Protein AF-J3AAK9-F1 (afdb_monomer)

Sequence (129 aa):
MWHGWPIERVLILFAGLAFALIAVQVTLFHSRQNFRHWAMWIPVLELPVFAVTAIVLSFVNAGWLRWVFALMMVVGMVGGLYGAYLHTVGVGQRVGGYSQGQNFLVGPPVILPLLITAMSALGLLALFW

Foldseek 3Di:
DDDPCPPLLVLLLVLLVVLVVLLVVLVVVCVVVVVPDVLSCVSNPLSNVLSVLSNVCSVDVDPVSLVVNLVSLVVLLVSLVVLLVVQLVFLQPDVVRPVPPVSCVPGRPSVSSVVSNVSSVSNNVSSVD

pLDDT: mean 97.43, std 2.7, range [73.75, 98.94]

Nearest PDB structures (foldseek):
  8zgt-assembly1_B  TM=4.338E-01  e=1.755E-01  Rattus norvegicus
  8yrj-assembly1_B  TM=4.977E-01  e=7.026E-01  Mus musculus
  8w6e-assembly1_A  TM=2.479E-01  e=7.856E+00  artificial sequences

Solvent-accessible surface area (backbone atoms only — not comparable to full-atom values): 6544 Å² total; per-residue (Å²): 109,73,79,82,81,47,70,40,45,51,45,26,32,49,37,9,55,50,29,43,54,48,21,54,52,48,42,56,55,36,55,77,56,67,54,80,47,76,75,59,50,51,58,47,56,49,24,49,52,49,12,52,50,28,41,48,43,52,75,49,55,43,77,68,53,51,52,52,47,47,53,50,23,52,50,35,28,52,49,10,53,50,44,23,50,54,20,49,54,52,22,46,71,41,91,69,18,76,82,33,68,63,32,65,75,77,38,51,61,38,63,62,28,42,49,43,19,52,42,16,48,49,38,46,49,29,76,73,104

Radius of gyration: 16.2 Å; Cα contacts (8 Å, |Δi|>4): 147; chains: 1; bounding box: 37×25×44 Å

Secondary structure (DSSP, 8-state):
---S--HHHHHHHHHHHHHHHHHHHHHHHHHTTTT-SGGGHHHHHHHHHHHHHHHHHHH---HHHHHHHHHHHHHHHHHHHHHHHHHHHHHHTSTTGGG-THHHHHSS-SHHHHHHHHHHHHHHHHHT-

Structure (mmCIF, N/CA/C/O backbone):
data_AF-J3AAK9-F1
#
_entry.id   AF-J3AAK9-F1
#
loop_
_atom_site.group_PDB
_atom_site.id
_atom_site.type_symbol
_atom_site.label_atom_id
_atom_site.label_alt_id
_atom_site.label_comp_id
_atom_site.label_asym_id
_atom_site.label_entity_id
_atom_site.label_seq_id
_atom_site.pdbx_PDB_ins_code
_atom_site.Cartn_x
_atom_site.Cartn_y
_atom_site.Cartn_z
_atom_site.occupancy
_atom_site.B_iso_or_equiv
_atom_site.auth_seq_id
_atom_site.auth_comp_id
_atom_site.auth_asym_id
_atom_site.auth_atom_id
_atom_site.pdbx_PDB_model_num
ATOM 1 N N . MET A 1 1 ? 14.047 -4.735 -21.497 1.00 73.75 1 MET A N 1
ATOM 2 C CA . MET A 1 1 ? 14.970 -4.268 -20.432 1.00 73.75 1 MET A CA 1
ATOM 3 C C . MET A 1 1 ? 14.726 -2.783 -20.189 1.00 73.75 1 MET A C 1
ATOM 5 O O . MET A 1 1 ? 14.185 -2.138 -21.076 1.00 73.75 1 MET A O 1
ATOM 9 N N . TRP A 1 2 ? 15.049 -2.250 -19.006 1.00 91.06 2 TRP A N 1
ATOM 10 C CA . TRP A 1 2 ? 14.979 -0.802 -18.750 1.00 91.06 2 TRP A CA 1
ATOM 11 C C . TRP A 1 2 ? 16.129 -0.064 -19.450 1.00 91.06 2 TRP A C 1
ATOM 13 O O . TRP A 1 2 ? 17.246 -0.577 -19.481 1.00 91.06 2 TRP A O 1
ATOM 23 N N . HIS A 1 3 ? 15.876 1.149 -19.949 1.00 90.06 3 HIS A N 1
ATOM 24 C CA . HIS A 1 3 ? 16.920 2.073 -20.397 1.00 90.06 3 HIS A CA 1
ATOM 25 C C . HIS A 1 3 ? 17.173 3.113 -19.298 1.00 90.06 3 HIS A C 1
ATOM 27 O O . HIS A 1 3 ? 16.354 4.000 -19.092 1.00 90.06 3 HIS A O 1
ATOM 33 N N . GLY A 1 4 ? 18.287 2.996 -18.567 1.00 93.44 4 GLY A N 1
ATOM 34 C CA . GLY A 1 4 ? 18.629 3.932 -17.486 1.00 93.44 4 GLY A CA 1
ATOM 35 C C . GLY A 1 4 ? 17.663 3.887 -16.291 1.00 93.44 4 GLY A C 1
ATOM 36 O O . GLY A 1 4 ? 17.068 2.846 -16.005 1.00 93.44 4 GLY A O 1
ATOM 37 N N . TRP A 1 5 ? 17.530 5.008 -15.578 1.00 96.94 5 TRP A N 1
ATOM 38 C CA . TRP A 1 5 ? 16.642 5.179 -14.417 1.00 96.94 5 TRP A CA 1
ATOM 39 C C . TRP A 1 5 ? 15.564 6.232 -14.691 1.00 96.94 5 TRP A C 1
ATOM 41 O O . TRP A 1 5 ? 15.612 7.320 -14.119 1.00 96.94 5 TRP A O 1
ATOM 51 N N . PRO A 1 6 ? 14.612 5.939 -15.592 1.00 96.69 6 PRO A N 1
ATOM 52 C CA . PRO A 1 6 ? 13.505 6.845 -15.834 1.00 96.69 6 PRO A CA 1
ATOM 53 C C . PRO A 1 6 ? 12.588 6.880 -14.601 1.00 96.69 6 PRO A C 1
ATOM 55 O O . PRO A 1 6 ? 12.652 6.000 -13.732 1.00 96.69 6 PRO A O 1
ATOM 58 N N . ILE A 1 7 ? 11.765 7.922 -14.492 1.00 97.38 7 ILE A N 1
ATOM 59 C CA . ILE A 1 7 ? 11.016 8.209 -13.264 1.00 97.38 7 ILE A CA 1
ATOM 60 C C . ILE A 1 7 ? 10.078 7.061 -12.878 1.00 97.38 7 ILE A C 1
ATOM 62 O O . ILE A 1 7 ? 10.023 6.695 -11.708 1.00 97.38 7 ILE A O 1
ATOM 66 N N . GLU A 1 8 ? 9.436 6.404 -13.841 1.00 97.19 8 GLU A N 1
ATOM 67 C CA . GLU A 1 8 ? 8.575 5.245 -13.615 1.00 97.19 8 GLU A CA 1
ATOM 68 C C . GLU A 1 8 ? 9.320 4.085 -12.948 1.00 97.19 8 GLU A C 1
ATOM 70 O O . GLU A 1 8 ? 8.809 3.450 -12.026 1.00 97.19 8 GLU A O 1
ATOM 75 N N . ARG A 1 9 ? 10.574 3.846 -13.345 1.00 98.00 9 ARG A N 1
ATOM 76 C CA . ARG A 1 9 ? 11.418 2.802 -12.757 1.00 98.00 9 ARG A CA 1
ATOM 77 C C . ARG A 1 9 ? 11.762 3.135 -11.307 1.00 98.00 9 ARG A C 1
ATOM 79 O O . ARG A 1 9 ? 11.739 2.250 -10.451 1.00 98.00 9 ARG A O 1
ATOM 86 N N . VAL A 1 10 ? 12.077 4.403 -11.035 1.00 98.50 10 VAL A N 1
ATOM 87 C CA . VAL A 1 10 ? 12.384 4.898 -9.686 1.00 98.50 10 VAL A CA 1
ATOM 88 C C . VAL A 1 10 ? 11.150 4.816 -8.788 1.00 98.50 10 VAL A C 1
ATOM 90 O O . VAL A 1 10 ? 11.254 4.345 -7.659 1.00 98.50 10 VAL A O 1
ATOM 93 N N . LEU A 1 11 ? 9.977 5.204 -9.292 1.00 98.69 11 LEU A N 1
ATOM 94 C CA . LEU A 1 11 ? 8.717 5.153 -8.551 1.00 98.69 11 LEU A CA 1
ATOM 95 C C . LEU A 1 11 ? 8.275 3.717 -8.248 1.00 98.69 11 LEU A C 1
ATOM 97 O O . LEU A 1 11 ? 7.830 3.452 -7.135 1.00 98.69 11 LEU A O 1
ATOM 101 N N . ILE A 1 12 ? 8.456 2.775 -9.182 1.00 98.69 12 ILE A N 1
ATOM 102 C CA . ILE A 1 12 ? 8.192 1.348 -8.936 1.00 98.69 12 ILE A CA 1
ATOM 103 C C . ILE A 1 12 ? 9.119 0.809 -7.835 1.00 98.69 12 ILE A C 1
ATOM 105 O O . ILE A 1 12 ? 8.651 0.132 -6.919 1.00 98.69 12 ILE A O 1
ATOM 109 N N . LEU A 1 13 ? 10.417 1.139 -7.871 1.00 98.81 13 LEU A N 1
ATOM 110 C CA . LEU A 1 13 ? 11.353 0.741 -6.814 1.00 98.81 13 LEU A CA 1
ATOM 111 C C . LEU A 1 13 ? 10.971 1.359 -5.461 1.00 98.81 13 LEU A C 1
ATOM 113 O O . LEU A 1 13 ? 10.928 0.657 -4.452 1.00 98.81 13 LEU A O 1
ATOM 117 N N . PHE A 1 14 ? 10.657 2.655 -5.445 1.00 98.88 14 PHE A N 1
ATOM 118 C CA . PHE A 1 14 ? 10.203 3.360 -4.250 1.00 98.88 14 PHE A CA 1
ATOM 119 C C . PHE A 1 14 ? 8.942 2.715 -3.666 1.00 98.88 14 PHE A C 1
ATOM 121 O O . PHE A 1 14 ? 8.890 2.459 -2.464 1.00 98.88 14 PHE A O 1
ATOM 128 N N . ALA A 1 15 ? 7.960 2.381 -4.509 1.00 98.81 15 ALA A N 1
ATOM 129 C CA . ALA A 1 15 ? 6.756 1.683 -4.082 1.00 98.81 15 ALA A CA 1
ATOM 130 C C . ALA A 1 15 ? 7.077 0.318 -3.465 1.00 98.81 15 ALA A C 1
ATOM 132 O O . ALA A 1 15 ? 6.555 -0.006 -2.401 1.00 98.81 15 ALA A O 1
ATOM 133 N N . GLY A 1 16 ? 7.997 -0.443 -4.064 1.00 98.88 16 GLY A N 1
ATOM 134 C CA . GLY A 1 16 ? 8.465 -1.710 -3.505 1.00 98.88 16 GLY A CA 1
ATOM 135 C C . GLY A 1 16 ? 9.082 -1.574 -2.112 1.00 98.88 16 GLY A C 1
ATOM 136 O O . GLY A 1 16 ? 8.721 -2.314 -1.198 1.00 98.88 16 GLY A O 1
ATOM 137 N N . LEU A 1 17 ? 9.965 -0.591 -1.919 1.00 98.88 17 LEU A N 1
ATOM 138 C CA . LEU A 1 17 ? 10.570 -0.310 -0.612 1.00 98.88 17 LEU A CA 1
ATOM 139 C C . LEU A 1 17 ? 9.529 0.157 0.414 1.00 98.88 17 LEU A C 1
ATOM 141 O O . LEU A 1 17 ? 9.551 -0.285 1.563 1.00 98.88 17 LEU A O 1
ATOM 145 N N . ALA A 1 18 ? 8.585 1.002 -0.000 1.00 98.81 18 ALA A N 1
ATOM 146 C CA . ALA A 1 18 ? 7.484 1.434 0.850 1.00 98.81 18 ALA A CA 1
ATOM 147 C C . ALA A 1 18 ? 6.611 0.246 1.279 1.00 98.81 18 ALA A C 1
ATOM 149 O O . ALA A 1 18 ? 6.321 0.114 2.465 1.00 98.81 18 ALA A O 1
ATOM 150 N N . PHE A 1 19 ? 6.252 -0.664 0.366 1.00 98.88 19 PHE A N 1
ATOM 151 C CA . PHE A 1 19 ? 5.500 -1.873 0.715 1.00 98.88 19 PHE A CA 1
ATOM 152 C C . PHE A 1 19 ? 6.249 -2.759 1.711 1.00 98.88 19 PHE A C 1
ATOM 154 O O . PHE A 1 19 ? 5.617 -3.270 2.632 1.00 98.88 19 PHE A O 1
ATOM 161 N N . ALA A 1 20 ? 7.575 -2.890 1.604 1.00 98.88 20 ALA A N 1
ATOM 162 C CA . ALA A 1 20 ? 8.366 -3.630 2.588 1.00 98.88 20 ALA A CA 1
ATOM 163 C C . ALA A 1 20 ? 8.273 -3.004 3.993 1.00 98.88 20 ALA A C 1
ATOM 165 O O . ALA A 1 20 ? 8.057 -3.711 4.977 1.00 98.88 20 ALA A O 1
ATOM 166 N N . LEU A 1 21 ? 8.375 -1.675 4.097 1.00 98.75 21 LEU A N 1
ATOM 167 C CA . LEU A 1 21 ? 8.244 -0.972 5.378 1.00 98.75 21 LEU A CA 1
ATOM 168 C C . LEU A 1 21 ? 6.817 -1.055 5.939 1.00 98.75 21 LEU A C 1
ATOM 170 O O . LEU A 1 21 ? 6.631 -1.299 7.132 1.00 98.75 21 LEU A O 1
ATOM 174 N N . ILE A 1 22 ? 5.803 -0.910 5.082 1.00 98.62 22 ILE A N 1
ATOM 175 C CA . ILE A 1 22 ? 4.399 -1.058 5.480 1.00 98.62 22 ILE A CA 1
ATOM 176 C C . ILE A 1 22 ? 4.132 -2.500 5.933 1.00 98.62 22 ILE A C 1
ATOM 178 O O . ILE A 1 22 ? 3.447 -2.685 6.934 1.00 98.62 22 ILE A O 1
ATOM 182 N N . ALA A 1 23 ? 4.713 -3.517 5.287 1.00 98.75 23 ALA A N 1
ATOM 183 C CA .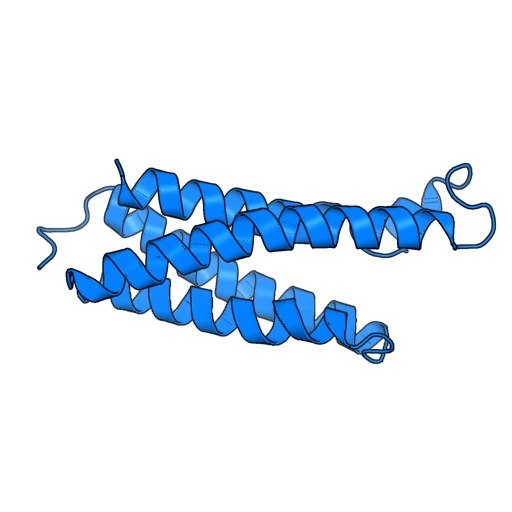 ALA A 1 23 ? 4.580 -4.915 5.700 1.00 98.75 23 ALA A CA 1
ATOM 184 C C . ALA A 1 23 ? 5.085 -5.141 7.133 1.00 98.75 23 ALA A C 1
ATOM 186 O O . ALA A 1 23 ? 4.403 -5.781 7.938 1.00 98.75 23 ALA A O 1
ATOM 187 N N . VAL A 1 24 ? 6.243 -4.565 7.482 1.00 98.69 24 VAL A N 1
ATOM 188 C CA . VAL A 1 24 ? 6.769 -4.593 8.856 1.00 98.69 24 VAL A CA 1
ATOM 189 C C . VAL A 1 24 ? 5.778 -3.928 9.813 1.00 98.69 24 VAL A C 1
ATOM 191 O O . VAL A 1 24 ? 5.385 -4.530 10.813 1.00 98.69 24 VAL A O 1
ATOM 194 N N . GLN A 1 25 ? 5.318 -2.719 9.486 1.00 98.12 25 GLN A N 1
ATOM 195 C CA . GLN A 1 25 ? 4.396 -1.962 10.331 1.00 98.12 25 GLN A CA 1
ATOM 196 C C . GLN A 1 25 ? 3.067 -2.698 10.561 1.00 98.12 25 GLN A C 1
ATOM 198 O O . GLN A 1 25 ? 2.604 -2.810 11.698 1.00 98.12 25 GLN A O 1
ATOM 203 N N . VAL A 1 26 ? 2.463 -3.224 9.494 1.00 98.12 26 VAL A N 1
ATOM 204 C CA . VAL A 1 26 ? 1.211 -3.988 9.535 1.00 98.12 26 VAL A CA 1
ATOM 205 C C . VAL A 1 26 ? 1.384 -5.245 10.380 1.00 98.12 26 VAL A C 1
ATOM 207 O O . VAL A 1 26 ? 0.547 -5.514 11.240 1.00 98.12 26 VAL A O 1
ATOM 210 N N . THR A 1 27 ? 2.490 -5.972 10.208 1.00 98.44 27 THR A N 1
ATOM 211 C CA . THR A 1 27 ? 2.781 -7.175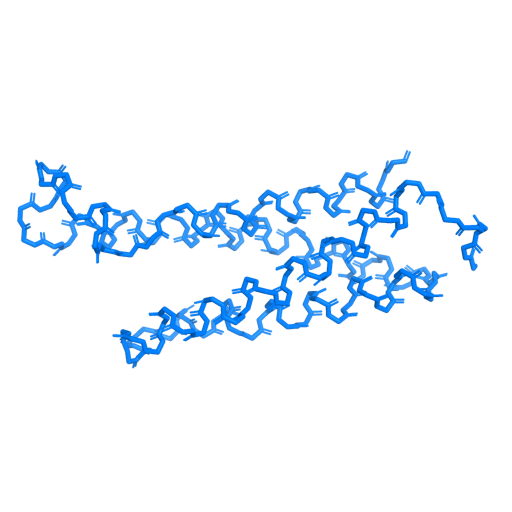 11.001 1.00 98.44 27 THR A CA 1
ATOM 212 C C . THR A 1 27 ? 2.862 -6.850 12.491 1.00 98.44 27 THR A C 1
ATOM 214 O O . THR A 1 27 ? 2.247 -7.539 13.304 1.00 98.44 27 THR A O 1
ATOM 217 N N . LEU A 1 28 ? 3.558 -5.770 12.866 1.00 98.25 28 LEU A N 1
ATOM 218 C CA . LEU A 1 28 ? 3.664 -5.324 14.260 1.00 98.25 28 LEU A CA 1
ATOM 219 C C . LEU A 1 28 ? 2.317 -4.871 14.840 1.00 98.25 28 LEU A C 1
ATOM 221 O O . LEU A 1 28 ? 2.029 -5.106 16.011 1.00 98.25 28 LEU A O 1
ATOM 225 N N . PHE A 1 29 ? 1.480 -4.204 14.050 1.00 97.06 29 PHE A N 1
ATOM 226 C CA . PHE A 1 29 ? 0.176 -3.733 14.513 1.00 97.06 29 PHE A CA 1
ATOM 227 C C . PHE A 1 29 ? -0.846 -4.859 14.643 1.00 97.06 29 PHE A C 1
ATOM 229 O O . PHE A 1 29 ? -1.587 -4.898 15.626 1.00 97.06 29 PHE A O 1
ATOM 236 N N . HIS A 1 30 ? -0.869 -5.804 13.709 1.00 97.88 30 HIS A N 1
ATOM 237 C CA . HIS A 1 30 ? -1.780 -6.943 13.780 1.00 97.88 30 HIS A CA 1
ATOM 238 C C . HIS A 1 30 ? -1.335 -7.977 14.824 1.00 97.88 30 HIS A C 1
ATOM 240 O O . HIS A 1 30 ? -2.191 -8.559 15.495 1.00 97.88 30 HIS A O 1
ATOM 246 N N . SER A 1 31 ? -0.027 -8.133 15.065 1.00 97.50 31 SER A N 1
ATOM 247 C CA . SER A 1 31 ? 0.475 -8.976 16.159 1.00 97.50 31 SER A CA 1
ATOM 248 C C . SER A 1 31 ? 0.092 -8.428 17.534 1.00 97.50 31 SER A C 1
ATOM 250 O O . SER A 1 31 ? -0.331 -9.196 18.392 1.00 97.50 31 SER A O 1
ATOM 252 N N . ARG A 1 32 ? 0.090 -7.099 17.724 1.00 95.19 32 ARG A N 1
ATOM 253 C CA . ARG A 1 32 ? -0.462 -6.448 18.933 1.00 95.19 32 ARG A CA 1
ATOM 254 C C . ARG A 1 32 ? -1.951 -6.726 19.152 1.00 95.19 32 ARG A C 1
ATOM 256 O O . ARG A 1 32 ? -2.452 -6.489 20.246 1.00 95.19 32 ARG A O 1
ATOM 263 N N . GLN A 1 33 ? -2.679 -7.162 18.125 1.00 92.94 33 GLN A N 1
ATOM 264 C CA . GLN A 1 33 ? -4.087 -7.567 18.204 1.00 92.94 33 GLN A CA 1
ATOM 265 C C . GLN A 1 33 ? -4.257 -9.097 18.163 1.00 92.94 33 GLN A C 1
ATOM 267 O O . GLN A 1 33 ? -5.370 -9.592 17.973 1.00 92.94 33 GLN A O 1
ATOM 272 N N . ASN A 1 34 ? -3.162 -9.846 18.340 1.00 95.75 34 ASN A N 1
ATOM 273 C CA . ASN A 1 34 ? -3.103 -11.308 18.339 1.00 95.75 34 ASN A CA 1
ATOM 274 C C . ASN A 1 34 ? -3.716 -11.965 17.093 1.00 95.75 34 ASN A C 1
ATOM 276 O O . ASN A 1 34 ? -4.187 -13.096 17.175 1.00 95.75 34 ASN A O 1
ATOM 280 N N . PHE A 1 35 ? -3.759 -11.262 15.952 1.00 96.25 35 PHE A N 1
ATOM 281 C CA . PHE A 1 35 ? -4.359 -11.773 14.714 1.00 96.25 35 PHE A CA 1
ATOM 282 C C . PHE A 1 35 ? -5.761 -12.381 14.898 1.00 96.25 35 PHE A C 1
ATOM 284 O O . PHE A 1 35 ? -6.124 -13.358 14.244 1.00 96.25 35 PHE A O 1
ATOM 291 N N . ARG A 1 36 ? -6.568 -11.799 15.796 1.00 94.50 36 ARG A N 1
ATOM 292 C CA . ARG A 1 36 ? -7.884 -12.330 16.199 1.00 94.50 36 ARG A CA 1
ATOM 293 C C . ARG A 1 36 ? -8.844 -12.574 15.027 1.00 94.50 36 ARG A C 1
ATOM 295 O O . ARG A 1 36 ? -9.764 -13.377 15.156 1.00 94.50 36 ARG A O 1
ATOM 302 N N . HIS A 1 37 ? -8.673 -11.867 13.913 1.00 95.25 37 HIS A N 1
ATOM 303 C CA . HIS A 1 37 ? -9.485 -12.041 12.715 1.00 95.25 37 HIS A CA 1
ATOM 304 C C . HIS A 1 37 ? -8.609 -12.471 11.537 1.00 95.25 37 HIS A C 1
ATOM 306 O O . HIS A 1 37 ? -7.599 -11.830 11.255 1.00 95.25 37 HIS A O 1
ATOM 312 N N . TRP A 1 38 ? -9.022 -13.509 10.803 1.00 96.62 38 TRP A N 1
ATOM 313 C CA . TRP A 1 38 ? -8.233 -14.086 9.707 1.00 96.62 38 TRP A CA 1
ATOM 314 C C . TRP A 1 38 ? -7.848 -13.054 8.633 1.00 96.62 38 TRP A C 1
ATOM 316 O O . TRP A 1 38 ? -6.730 -13.084 8.127 1.00 96.62 38 TRP A O 1
ATOM 326 N N . ALA A 1 39 ? -8.728 -12.085 8.347 1.00 96.50 39 ALA A N 1
ATOM 327 C CA . ALA A 1 39 ? -8.461 -11.027 7.366 1.00 96.50 39 ALA A CA 1
ATOM 328 C C . ALA A 1 39 ? -7.247 -10.145 7.721 1.00 96.50 39 ALA A C 1
ATOM 330 O O . ALA A 1 39 ? -6.688 -9.503 6.840 1.00 96.50 39 ALA A O 1
ATOM 331 N N . MET A 1 40 ? -6.792 -10.139 8.981 1.00 98.25 40 MET A N 1
ATOM 332 C CA . MET A 1 40 ? -5.563 -9.447 9.388 1.00 98.25 40 MET A CA 1
ATOM 333 C C . MET A 1 40 ? -4.307 -10.044 8.737 1.00 98.25 40 MET A C 1
ATOM 335 O O . MET A 1 40 ? -3.307 -9.343 8.596 1.00 98.25 40 MET A O 1
ATOM 339 N N . TRP A 1 41 ? -4.344 -11.316 8.332 1.00 98.31 41 TRP A N 1
ATOM 340 C CA . TRP A 1 41 ? -3.221 -11.977 7.664 1.00 98.31 41 TRP A CA 1
ATOM 341 C C . TRP A 1 41 ? -3.074 -11.582 6.198 1.00 98.31 41 TRP A C 1
ATOM 343 O O . TRP A 1 41 ? -1.967 -11.664 5.674 1.00 98.31 41 TRP A O 1
ATOM 353 N N . ILE A 1 42 ? -4.151 -11.123 5.551 1.00 98.25 42 ILE A N 1
ATOM 354 C CA . ILE A 1 42 ? -4.129 -10.726 4.137 1.00 98.25 42 ILE A CA 1
ATOM 355 C C . ILE A 1 42 ? -3.030 -9.680 3.886 1.00 98.25 42 ILE A C 1
ATOM 357 O O . ILE A 1 42 ? -2.102 -9.993 3.138 1.00 98.25 42 ILE A O 1
ATOM 361 N N . PRO A 1 43 ? -3.020 -8.510 4.563 1.00 97.94 43 PRO A N 1
ATOM 362 C CA . PRO A 1 43 ? -1.995 -7.506 4.306 1.00 97.94 43 PRO A CA 1
ATOM 363 C C . PRO A 1 43 ? -0.598 -7.914 4.799 1.00 97.94 43 PRO A C 1
ATOM 365 O O . PRO A 1 43 ? 0.408 -7.435 4.284 1.00 97.94 43 PRO A O 1
ATOM 368 N N . VAL A 1 44 ? -0.503 -8.835 5.764 1.00 98.38 44 VAL A N 1
ATOM 369 C CA . VAL A 1 44 ? 0.791 -9.369 6.228 1.00 98.38 44 VAL A CA 1
ATOM 370 C C . VAL A 1 44 ? 1.466 -10.224 5.160 1.00 98.38 44 VAL A C 1
ATOM 372 O O . VAL A 1 44 ? 2.689 -10.199 5.047 1.00 98.38 44 VAL A O 1
ATOM 375 N N . LEU A 1 45 ? 0.687 -10.961 4.369 1.00 98.50 45 LEU A N 1
ATOM 376 C CA . LEU A 1 45 ? 1.207 -11.816 3.305 1.00 98.50 45 LEU A CA 1
ATOM 377 C C . LEU A 1 45 ? 1.313 -11.082 1.965 1.00 98.50 45 LEU A C 1
ATOM 379 O O . LEU A 1 45 ? 2.281 -11.291 1.238 1.00 98.50 45 LEU A O 1
ATOM 383 N N . GLU A 1 46 ? 0.355 -10.215 1.631 1.00 98.25 46 GLU A N 1
ATOM 384 C CA . GLU A 1 46 ? 0.323 -9.549 0.323 1.00 98.25 46 GLU A CA 1
ATOM 385 C C . GLU A 1 46 ? 1.455 -8.523 0.165 1.00 98.25 46 GLU A C 1
ATOM 387 O O . GLU A 1 46 ? 2.113 -8.483 -0.873 1.00 98.25 46 GLU A O 1
ATOM 392 N N . LEU A 1 47 ? 1.742 -7.727 1.202 1.00 98.81 47 LEU A N 1
ATOM 393 C CA . LEU A 1 47 ? 2.670 -6.602 1.098 1.00 98.81 47 LEU A CA 1
ATOM 394 C C . LEU A 1 47 ? 4.124 -7.034 0.853 1.00 98.81 47 LEU A C 1
ATOM 396 O O . LEU A 1 47 ? 4.769 -6.417 0.003 1.00 98.81 47 LEU A O 1
ATOM 400 N N . PRO A 1 48 ? 4.660 -8.097 1.492 1.00 98.81 48 PRO A N 1
ATOM 401 C CA . PRO A 1 48 ? 5.958 -8.651 1.109 1.00 98.81 48 PRO A CA 1
ATOM 402 C C . PRO A 1 48 ? 6.010 -9.094 -0.356 1.00 98.81 48 PRO A C 1
ATOM 404 O O . PRO A 1 48 ? 7.006 -8.860 -1.041 1.00 98.81 48 PRO A O 1
ATOM 407 N N . VAL A 1 49 ? 4.930 -9.697 -0.862 1.00 98.81 49 VAL A N 1
ATOM 408 C CA . VAL A 1 49 ? 4.852 -10.146 -2.257 1.00 98.81 49 VAL A CA 1
ATOM 409 C C . VAL A 1 49 ? 4.815 -8.947 -3.209 1.00 98.81 49 VAL A C 1
ATOM 411 O O . VAL A 1 49 ? 5.517 -8.950 -4.223 1.00 98.81 49 VAL A O 1
ATOM 414 N N . PHE A 1 50 ? 4.067 -7.893 -2.873 1.00 98.81 50 PHE A N 1
ATOM 415 C CA . PHE A 1 50 ? 4.041 -6.646 -3.642 1.00 98.81 50 PHE A CA 1
ATOM 416 C C . PHE A 1 50 ? 5.417 -5.978 -3.656 1.00 98.81 50 PHE A C 1
ATOM 418 O O . PHE A 1 50 ? 5.885 -5.561 -4.716 1.00 98.81 50 PHE A O 1
ATOM 425 N N . ALA A 1 51 ? 6.092 -5.938 -2.503 1.00 98.94 51 ALA A N 1
ATOM 426 C CA . ALA A 1 51 ? 7.426 -5.371 -2.360 1.00 98.94 51 ALA A CA 1
ATOM 427 C C . ALA A 1 51 ? 8.437 -6.076 -3.271 1.00 98.94 51 ALA A C 1
ATOM 429 O O . ALA A 1 51 ? 9.103 -5.429 -4.080 1.00 98.94 51 ALA A O 1
ATOM 430 N N . VAL A 1 52 ? 8.507 -7.410 -3.194 1.00 98.88 52 VAL A N 1
ATOM 431 C CA . VAL A 1 52 ? 9.405 -8.217 -4.031 1.00 98.88 52 VAL A CA 1
ATOM 432 C C . VAL A 1 52 ? 9.074 -8.035 -5.508 1.00 98.88 52 VAL A C 1
ATOM 434 O O . VAL A 1 52 ? 9.977 -7.789 -6.300 1.00 98.88 52 VAL A O 1
ATOM 437 N N . THR A 1 53 ? 7.797 -8.095 -5.885 1.00 98.81 53 THR A N 1
ATOM 438 C CA . THR A 1 53 ? 7.369 -7.946 -7.285 1.00 98.81 53 THR A CA 1
ATOM 439 C C . THR A 1 53 ? 7.785 -6.591 -7.856 1.00 98.81 53 THR A C 1
ATOM 441 O O . THR A 1 53 ? 8.360 -6.538 -8.942 1.00 98.81 53 THR A O 1
ATOM 444 N N . ALA A 1 54 ? 7.560 -5.503 -7.116 1.00 98.75 54 ALA A N 1
ATOM 445 C CA . ALA A 1 54 ? 7.934 -4.153 -7.529 1.00 98.75 54 ALA A CA 1
ATOM 446 C C . ALA A 1 54 ? 9.461 -3.984 -7.633 1.00 98.75 54 ALA A C 1
ATOM 448 O O . ALA A 1 54 ? 9.971 -3.490 -8.640 1.00 98.75 54 ALA A O 1
ATOM 449 N N . ILE A 1 55 ? 10.210 -4.458 -6.630 1.00 98.8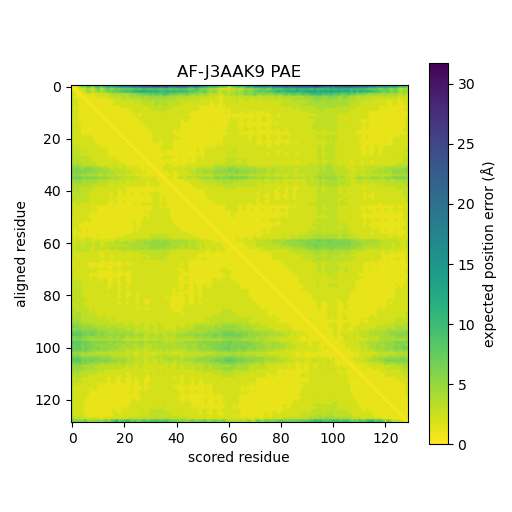1 55 ILE A N 1
ATOM 450 C CA . ILE A 1 55 ? 11.678 -4.411 -6.633 1.00 98.81 55 ILE A CA 1
ATOM 451 C C . ILE A 1 55 ? 12.217 -5.205 -7.823 1.00 98.81 55 ILE A C 1
ATOM 453 O O . ILE A 1 55 ? 12.991 -4.664 -8.608 1.00 98.81 55 ILE A O 1
ATOM 457 N N . VAL A 1 56 ? 11.776 -6.448 -8.020 1.00 98.62 56 VAL A N 1
ATOM 458 C CA . VAL A 1 56 ? 12.210 -7.276 -9.152 1.00 98.62 56 VAL A CA 1
ATOM 459 C C . VAL A 1 56 ? 11.852 -6.607 -10.475 1.00 98.62 56 VAL A C 1
ATOM 461 O O . VAL A 1 56 ? 12.715 -6.527 -11.346 1.00 98.62 56 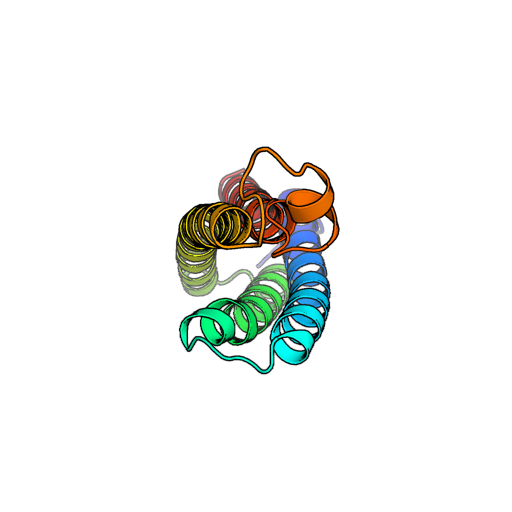VAL A O 1
ATOM 464 N N . LEU A 1 57 ? 10.647 -6.045 -10.619 1.00 98.50 57 LEU A N 1
ATOM 465 C CA . LEU A 1 57 ? 10.246 -5.327 -11.831 1.00 98.50 57 LEU A CA 1
ATOM 466 C C . LEU A 1 57 ? 11.167 -4.139 -12.123 1.00 98.50 57 LEU A C 1
ATOM 468 O O . LEU A 1 57 ? 11.487 -3.893 -13.285 1.00 98.50 57 LEU A O 1
ATOM 472 N N . SER A 1 58 ? 11.662 -3.445 -11.094 1.00 98.19 58 SER A N 1
ATOM 473 C CA . SER A 1 58 ? 12.609 -2.334 -11.252 1.00 98.19 58 SER A CA 1
ATOM 474 C C . SER A 1 58 ? 13.982 -2.765 -11.792 1.00 98.19 58 SER A C 1
ATOM 476 O O . SER A 1 58 ? 14.707 -1.936 -12.335 1.00 98.19 58 SER A O 1
ATOM 478 N N . PHE A 1 59 ? 14.348 -4.048 -11.728 1.00 97.62 59 PHE A N 1
ATOM 479 C CA . PHE A 1 59 ? 15.591 -4.571 -12.316 1.00 97.62 59 PHE A CA 1
ATOM 480 C C . PHE A 1 59 ? 15.341 -5.402 -13.578 1.00 97.62 59 PHE A C 1
ATOM 482 O O . PHE A 1 59 ? 16.135 -5.360 -14.516 1.00 97.62 59 PHE A O 1
ATOM 489 N N . VAL A 1 60 ? 14.210 -6.101 -13.642 1.00 96.50 60 VAL A N 1
ATOM 490 C CA . VAL A 1 60 ? 13.848 -7.035 -14.707 1.00 96.50 60 VAL A CA 1
ATOM 491 C C . VAL A 1 60 ? 12.531 -6.593 -15.344 1.00 96.50 60 VAL A C 1
ATOM 493 O O . VAL A 1 60 ? 11.444 -6.963 -14.912 1.00 96.50 60 VAL A O 1
ATOM 496 N N . ASN A 1 61 ? 12.621 -5.809 -16.420 1.00 95.62 61 ASN A N 1
ATOM 497 C CA 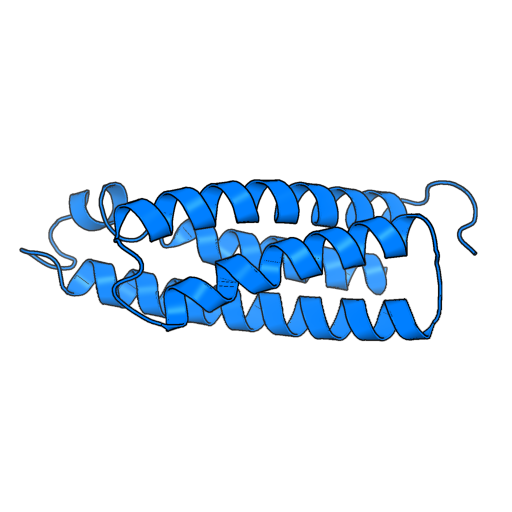. ASN A 1 61 ? 11.445 -5.359 -17.171 1.00 95.62 61 ASN A CA 1
ATOM 498 C C . ASN A 1 61 ? 10.932 -6.456 -18.123 1.00 95.62 61 ASN A C 1
ATOM 500 O O . ASN A 1 61 ? 11.231 -6.424 -19.322 1.00 95.62 61 ASN A O 1
ATOM 504 N N . ALA A 1 62 ? 10.211 -7.438 -17.579 1.00 95.69 62 ALA A N 1
ATOM 505 C CA . ALA A 1 62 ? 9.555 -8.503 -18.335 1.00 95.69 62 ALA A CA 1
ATOM 506 C C . ALA A 1 62 ? 8.055 -8.218 -18.519 1.00 95.69 62 ALA A C 1
ATOM 508 O O . ALA A 1 62 ? 7.379 -7.788 -17.585 1.00 95.69 62 ALA A O 1
ATOM 509 N N . GLY A 1 63 ? 7.514 -8.501 -19.710 1.00 96.25 63 GLY A N 1
ATOM 510 C CA . GLY A 1 63 ? 6.112 -8.203 -20.039 1.00 96.25 63 GLY A CA 1
ATOM 511 C C . GLY A 1 63 ? 5.100 -8.886 -19.114 1.00 96.25 63 GLY A C 1
ATOM 512 O O . GLY A 1 63 ? 4.155 -8.249 -18.661 1.00 96.25 63 GLY A O 1
ATOM 513 N N . TRP A 1 64 ? 5.328 -10.153 -18.756 1.00 97.50 64 TRP A N 1
ATOM 514 C CA . TRP A 1 64 ? 4.467 -10.870 -17.807 1.00 97.50 64 TRP A CA 1
ATOM 515 C C . TRP A 1 64 ? 4.531 -10.265 -16.396 1.00 97.50 64 TRP A C 1
ATOM 517 O O . TRP A 1 64 ? 3.513 -10.186 -15.715 1.00 97.50 64 TRP A O 1
ATOM 527 N N . LEU A 1 65 ? 5.703 -9.779 -15.972 1.00 97.94 65 LEU A N 1
ATOM 528 C CA . LEU A 1 65 ? 5.893 -9.207 -14.640 1.00 97.94 65 LEU A CA 1
ATOM 529 C C . LEU A 1 65 ? 5.178 -7.860 -14.499 1.00 97.94 65 LEU A C 1
ATOM 531 O O . LEU A 1 65 ? 4.647 -7.562 -13.435 1.00 97.94 65 LEU A O 1
ATOM 535 N N . ARG A 1 66 ? 5.085 -7.084 -15.586 1.00 98.12 66 ARG A N 1
ATOM 536 C CA . ARG A 1 66 ? 4.247 -5.877 -15.639 1.00 98.12 66 ARG A CA 1
ATOM 537 C C . ARG A 1 66 ? 2.773 -6.191 -15.381 1.00 98.12 66 ARG A C 1
ATOM 539 O O . ARG A 1 66 ? 2.142 -5.483 -14.607 1.00 98.12 66 ARG A O 1
ATOM 546 N N . TRP A 1 67 ? 2.239 -7.260 -15.976 1.00 98.44 67 TRP A N 1
ATOM 547 C CA . TRP A 1 67 ? 0.850 -7.681 -15.751 1.00 98.44 67 TRP A CA 1
ATOM 548 C C . TRP A 1 67 ? 0.610 -8.192 -14.331 1.00 98.44 67 TRP A C 1
ATOM 550 O O . TRP A 1 67 ? -0.389 -7.826 -13.716 1.00 98.44 67 TRP A O 1
ATOM 560 N N . VAL A 1 68 ? 1.541 -8.984 -13.789 1.00 98.56 68 VAL A N 1
ATOM 561 C CA . VAL A 1 68 ? 1.489 -9.426 -12.386 1.00 98.56 68 VAL A CA 1
ATOM 562 C C . VAL A 1 68 ? 1.497 -8.221 -11.448 1.00 98.56 68 VAL A C 1
ATOM 564 O O . VAL A 1 68 ? 0.653 -8.130 -10.561 1.00 98.56 68 VAL A O 1
ATOM 567 N N . PHE A 1 69 ? 2.400 -7.265 -11.677 1.00 98.75 69 PHE A N 1
ATOM 568 C CA . PHE A 1 69 ? 2.468 -6.036 -10.896 1.00 98.75 69 PHE A CA 1
ATOM 569 C C . PHE A 1 69 ? 1.177 -5.214 -11.017 1.00 98.75 69 PHE A C 1
ATOM 571 O O . PHE A 1 69 ? 0.622 -4.831 -9.994 1.00 98.75 69 PHE A O 1
ATOM 578 N N . ALA A 1 70 ? 0.637 -5.015 -12.225 1.00 98.81 70 ALA A N 1
ATOM 579 C CA . ALA A 1 70 ? -0.632 -4.311 -12.431 1.00 98.81 70 ALA A CA 1
ATOM 580 C C . ALA A 1 70 ? -1.782 -4.945 -11.636 1.00 98.81 70 ALA A C 1
ATOM 582 O O . ALA A 1 70 ? -2.491 -4.246 -10.913 1.00 98.81 70 ALA A O 1
ATOM 583 N N . LEU A 1 71 ? -1.938 -6.272 -11.724 1.00 98.81 71 LEU A N 1
ATOM 584 C CA . LEU A 1 71 ? -2.951 -7.005 -10.966 1.00 98.81 71 LEU A CA 1
ATOM 585 C C . LEU A 1 71 ? -2.757 -6.807 -9.459 1.00 98.81 71 LEU A C 1
ATOM 587 O O . LEU A 1 71 ? -3.714 -6.483 -8.764 1.00 98.81 71 LEU A O 1
ATOM 591 N N . MET A 1 72 ? -1.528 -6.952 -8.961 1.00 98.75 72 MET A N 1
ATOM 592 C CA . MET A 1 72 ? -1.212 -6.747 -7.546 1.00 98.75 72 MET A CA 1
ATOM 593 C C . MET A 1 72 ? -1.527 -5.334 -7.072 1.00 98.75 72 MET A C 1
ATOM 595 O O . MET A 1 72 ? -2.061 -5.171 -5.982 1.00 98.75 72 MET A O 1
ATOM 599 N N . MET A 1 73 ? -1.253 -4.312 -7.881 1.00 98.88 73 MET A N 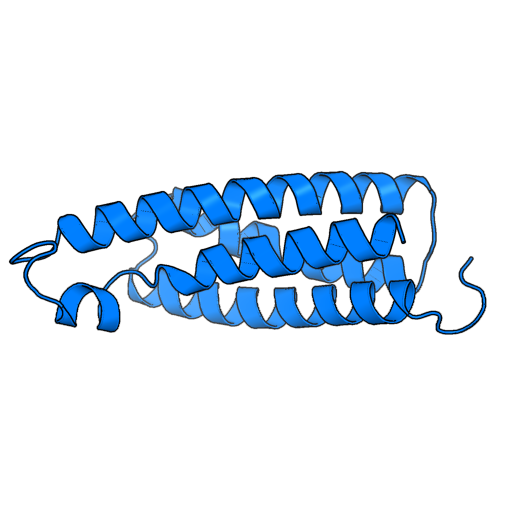1
ATOM 600 C CA . MET A 1 73 ? -1.584 -2.938 -7.516 1.00 98.88 73 MET A CA 1
ATOM 601 C C . MET A 1 73 ? -3.100 -2.696 -7.516 1.00 98.88 73 MET A C 1
ATOM 603 O O . MET A 1 73 ? -3.612 -2.023 -6.628 1.00 98.88 73 MET A O 1
ATOM 607 N N . VAL A 1 74 ? -3.861 -3.290 -8.440 1.00 98.88 74 VAL A N 1
ATOM 608 C CA . VAL A 1 74 ? -5.334 -3.238 -8.372 1.00 98.88 74 VAL A CA 1
ATOM 609 C C . VAL A 1 74 ? -5.844 -3.937 -7.108 1.00 98.88 74 VAL A C 1
ATOM 611 O O . VAL A 1 74 ? -6.673 -3.376 -6.392 1.00 98.88 74 VAL A O 1
ATOM 614 N N . VAL A 1 75 ? -5.315 -5.125 -6.797 1.00 98.75 75 VAL A N 1
ATOM 615 C CA . VAL A 1 75 ? -5.648 -5.874 -5.576 1.00 98.75 75 VAL A CA 1
ATOM 616 C C . VAL A 1 75 ? -5.311 -5.058 -4.328 1.00 98.75 75 VAL A C 1
ATOM 618 O O . VAL A 1 75 ? -6.170 -4.915 -3.466 1.00 98.75 75 VAL A O 1
ATOM 621 N N . GLY A 1 76 ? -4.118 -4.465 -4.245 1.00 98.75 76 GLY A N 1
ATOM 622 C CA . GLY A 1 76 ? -3.698 -3.627 -3.121 1.00 98.75 76 GLY A CA 1
ATOM 623 C C . GLY A 1 76 ? -4.525 -2.351 -2.978 1.00 98.75 76 GLY A C 1
ATOM 624 O O . GLY A 1 76 ? -4.849 -1.946 -1.863 1.00 98.75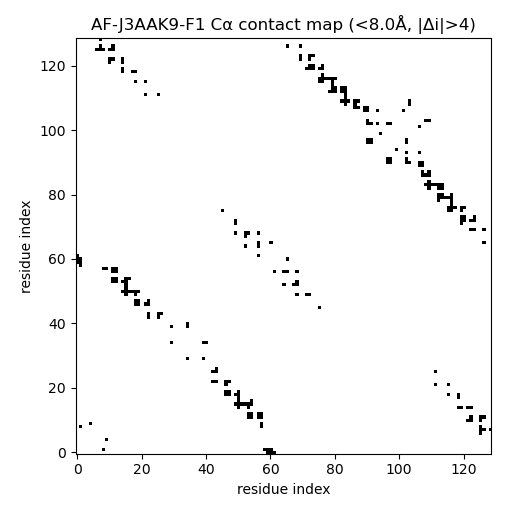 76 GLY A O 1
ATOM 625 N N . MET A 1 77 ? -4.945 -1.747 -4.093 1.00 98.69 77 MET A N 1
ATOM 626 C CA . MET A 1 77 ? -5.827 -0.581 -4.088 1.00 98.69 77 MET A CA 1
ATOM 627 C C . MET A 1 77 ? -7.210 -0.923 -3.519 1.00 98.69 77 MET A C 1
ATOM 629 O O . MET A 1 77 ? -7.691 -0.253 -2.609 1.00 98.69 77 MET A O 1
ATOM 633 N N . VAL A 1 78 ? -7.838 -1.998 -4.002 1.00 98.75 78 VAL A N 1
ATOM 634 C CA . VAL A 1 78 ? -9.155 -2.443 -3.511 1.00 98.75 78 VAL A CA 1
ATOM 635 C C . VAL A 1 78 ? -9.063 -2.979 -2.079 1.00 98.75 78 VAL A C 1
ATOM 637 O O . VAL A 1 78 ? -9.899 -2.649 -1.238 1.00 98.75 78 VAL A O 1
ATOM 640 N N . GLY A 1 79 ? -8.031 -3.770 -1.782 1.00 98.56 79 GLY A N 1
ATOM 641 C CA . GLY A 1 79 ? -7.769 -4.343 -0.465 1.00 98.56 79 GLY A CA 1
ATOM 642 C C . GLY A 1 79 ? -7.505 -3.274 0.591 1.00 98.56 79 GLY A C 1
ATOM 643 O O . GLY A 1 79 ? -8.057 -3.353 1.686 1.00 98.56 79 GLY A O 1
ATOM 644 N N . GLY A 1 80 ? -6.755 -2.223 0.251 1.00 98.62 80 GLY A N 1
ATOM 645 C CA . GLY A 1 80 ? -6.530 -1.075 1.125 1.00 98.62 80 GLY A CA 1
ATOM 646 C C . GLY A 1 80 ? -7.812 -0.289 1.422 1.00 98.62 80 GLY A C 1
ATOM 647 O O . GLY A 1 80 ? -8.082 0.028 2.580 1.00 98.62 80 GLY A O 1
ATOM 648 N N . LEU A 1 81 ? -8.664 -0.040 0.421 1.00 98.81 81 LEU A N 1
ATOM 649 C CA . LEU A 1 81 ? -9.971 0.594 0.640 1.00 98.81 81 LEU A CA 1
ATOM 650 C C . LEU A 1 81 ? -10.870 -0.262 1.542 1.00 98.81 81 LEU A C 1
ATOM 652 O O . LEU A 1 81 ? -11.475 0.244 2.491 1.00 98.81 81 LEU A O 1
ATOM 656 N N . TYR A 1 82 ? -10.919 -1.569 1.288 1.00 98.69 82 TYR A N 1
ATOM 657 C CA . TYR A 1 82 ? -11.690 -2.499 2.106 1.00 98.69 82 TYR A CA 1
ATOM 658 C C . TYR A 1 82 ? -11.143 -2.599 3.539 1.00 98.69 82 TYR A C 1
ATOM 660 O O . TYR A 1 82 ? -11.907 -2.568 4.504 1.00 98.69 82 TYR A O 1
ATOM 668 N N . GLY A 1 83 ? -9.821 -2.634 3.706 1.00 98.44 83 GLY A N 1
ATOM 669 C CA . GLY A 1 83 ? -9.159 -2.606 5.009 1.00 98.44 83 GLY A CA 1
ATOM 670 C C . GLY A 1 83 ? -9.463 -1.325 5.788 1.00 98.44 83 GLY A C 1
ATOM 671 O O . GLY A 1 83 ? -9.768 -1.390 6.978 1.00 98.44 83 GLY A O 1
ATOM 672 N N . ALA A 1 84 ? -9.467 -0.166 5.124 1.00 98.62 84 ALA A N 1
ATOM 673 C CA . ALA A 1 84 ? -9.840 1.109 5.736 1.00 98.62 84 ALA A CA 1
ATOM 674 C C . ALA A 1 84 ? -11.298 1.111 6.220 1.00 98.62 84 ALA A C 1
ATOM 676 O O . ALA A 1 84 ? -11.582 1.577 7.327 1.00 98.62 84 ALA A O 1
ATOM 677 N N . TYR A 1 85 ? -12.213 0.534 5.436 1.00 98.56 85 TYR A N 1
ATOM 678 C CA . TYR A 1 85 ? -13.595 0.310 5.859 1.00 98.56 85 TYR A CA 1
ATOM 679 C C . TYR A 1 85 ? -13.673 -0.581 7.109 1.00 98.56 85 TYR A C 1
ATOM 681 O O . TYR A 1 85 ? -14.270 -0.174 8.106 1.00 98.56 85 TYR A O 1
ATOM 689 N N . LEU A 1 86 ? -13.018 -1.750 7.110 1.00 98.25 86 LEU A N 1
ATOM 690 C CA . LEU A 1 86 ? -13.005 -2.653 8.268 1.00 98.25 86 LEU A CA 1
ATOM 691 C C . LEU A 1 86 ? -12.421 -1.984 9.518 1.00 98.25 86 LEU A C 1
ATOM 693 O O . LEU A 1 86 ? -12.945 -2.158 10.618 1.00 98.25 86 LEU A O 1
ATOM 697 N N . HIS A 1 87 ? -11.361 -1.190 9.358 1.00 97.94 87 HIS A N 1
ATOM 698 C CA . HIS A 1 87 ? -10.749 -0.449 10.459 1.00 97.94 87 HIS A CA 1
ATOM 699 C C . HIS A 1 87 ? -11.692 0.628 10.995 1.00 97.94 87 HIS A C 1
ATOM 701 O O . HIS A 1 87 ? -11.821 0.770 12.209 1.00 97.94 87 HIS A O 1
ATOM 707 N N . THR A 1 88 ? -12.413 1.323 10.114 1.00 98.44 88 THR A N 1
ATOM 708 C CA . THR A 1 88 ? -13.417 2.324 10.498 1.00 98.44 88 THR A CA 1
ATOM 709 C C . THR A 1 88 ? -14.558 1.670 11.277 1.00 98.44 88 THR A C 1
ATOM 711 O O . THR A 1 88 ? -14.879 2.117 12.374 1.00 98.44 88 THR A O 1
ATOM 714 N N . VAL A 1 89 ? -15.097 0.545 10.795 1.00 97.81 89 VAL A N 1
A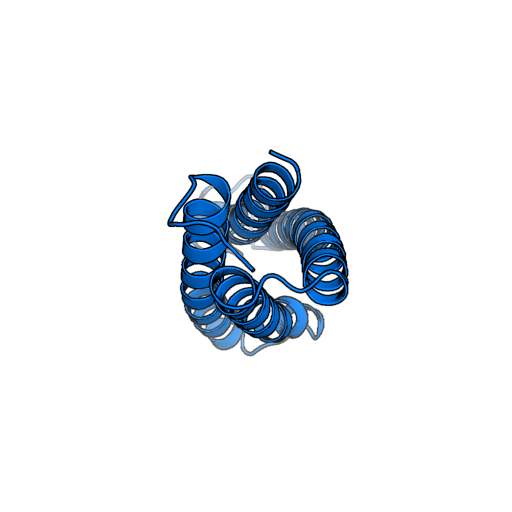TOM 715 C CA . VAL A 1 89 ? -16.095 -0.251 11.533 1.00 97.81 89 VAL A CA 1
ATOM 716 C C . VAL A 1 89 ? -15.552 -0.686 12.899 1.00 97.81 89 VAL A C 1
ATOM 718 O O . VAL A 1 89 ? -16.250 -0.575 13.907 1.00 97.81 89 VAL A O 1
ATOM 721 N N . GLY A 1 90 ? -14.292 -1.122 12.961 1.00 96.75 90 GLY A N 1
ATOM 722 C CA . GLY A 1 90 ? -13.625 -1.512 14.204 1.00 96.75 90 GLY A CA 1
ATOM 723 C C . GLY A 1 90 ? -13.468 -0.369 15.215 1.00 96.75 90 GLY A C 1
ATOM 724 O O . GLY A 1 90 ? -13.567 -0.609 16.417 1.00 96.75 90 GLY A O 1
ATOM 725 N N . VAL A 1 91 ? -13.281 0.877 14.762 1.00 97.94 91 VAL A N 1
ATOM 726 C CA . VAL A 1 91 ? -13.302 2.067 15.635 1.00 97.94 91 VAL A CA 1
ATOM 727 C C . VAL A 1 91 ? -14.677 2.221 16.296 1.00 97.94 91 VAL A C 1
ATOM 729 O O . VAL A 1 91 ? -14.750 2.423 17.508 1.00 97.94 91 VAL A O 1
ATOM 732 N N . GLY A 1 92 ? -15.762 2.049 15.535 1.00 97.81 92 GLY A N 1
ATOM 733 C CA . GLY A 1 92 ? -17.137 2.161 16.035 1.00 97.81 92 GLY A CA 1
ATOM 734 C C . GLY A 1 92 ? -17.536 1.089 17.055 1.00 97.81 92 GLY A C 1
ATOM 735 O O . GLY A 1 92 ? -18.440 1.315 17.854 1.00 97.81 92 GLY A O 1
ATOM 736 N N . GLN A 1 93 ? -16.846 -0.054 17.064 1.00 96.19 93 GLN A N 1
ATOM 737 C CA . GLN A 1 93 ? -17.091 -1.163 17.994 1.00 96.19 93 GLN A CA 1
ATOM 738 C C . GLN A 1 93 ? -16.434 -0.976 19.371 1.00 96.19 93 GLN A C 1
ATOM 740 O O . GLN A 1 93 ? -16.683 -1.765 20.285 1.00 96.19 93 GLN A O 1
ATOM 745 N N . ARG A 1 94 ? -15.573 0.034 19.544 1.00 95.75 94 ARG A N 1
ATOM 746 C CA . ARG A 1 94 ? -14.950 0.335 20.841 1.00 95.75 94 ARG A CA 1
ATOM 747 C C . ARG A 1 94 ? -15.936 1.051 21.767 1.00 95.75 94 ARG A C 1
ATOM 749 O O . ARG A 1 94 ? -16.945 1.598 21.327 1.00 95.75 94 ARG A O 1
ATOM 756 N N . VAL A 1 95 ? -15.636 1.077 23.067 1.00 97.25 95 VAL A N 1
ATOM 757 C CA . VAL A 1 95 ? -16.465 1.781 24.061 1.00 97.25 95 VAL A CA 1
ATOM 758 C C . VAL A 1 95 ? -16.597 3.258 23.672 1.00 97.25 95 VAL A C 1
ATOM 760 O O . VAL A 1 95 ? -15.605 3.926 23.379 1.00 97.25 95 VAL A O 1
ATOM 763 N N . GLY A 1 96 ? -17.840 3.743 23.630 1.00 97.12 96 GLY A N 1
ATOM 764 C CA . GLY A 1 96 ? -18.190 5.089 23.172 1.00 97.12 96 GLY A CA 1
ATOM 765 C C . GLY A 1 96 ? -18.111 5.310 21.653 1.00 97.12 96 GLY A C 1
ATOM 766 O O . GLY A 1 96 ? -18.397 6.409 21.193 1.00 97.12 96 GLY A O 1
ATOM 767 N N . GLY A 1 97 ? -17.776 4.288 20.859 1.00 97.31 97 GLY A N 1
ATOM 768 C CA . GLY A 1 97 ? -17.850 4.305 19.397 1.00 97.31 97 GLY A CA 1
ATOM 769 C C . GLY A 1 97 ? -17.187 5.525 18.757 1.00 97.31 97 GLY A C 1
ATOM 770 O O . GLY A 1 97 ? -16.083 5.920 19.136 1.00 97.31 97 GLY A O 1
ATOM 771 N N . TYR A 1 98 ? -17.875 6.131 17.788 1.00 97.31 98 TYR A N 1
ATOM 772 C CA . TYR A 1 98 ? -17.368 7.285 17.039 1.00 97.31 98 TYR A CA 1
ATOM 773 C C . TYR A 1 98 ? -17.426 8.616 17.799 1.00 97.31 98 TYR A C 1
ATOM 775 O O . TYR A 1 98 ? -16.756 9.557 17.384 1.00 97.31 98 TYR A O 1
ATOM 783 N N . SER A 1 99 ? -18.188 8.724 18.896 1.00 97.50 99 SER A N 1
ATOM 784 C CA . SER A 1 99 ? -18.218 9.965 19.688 1.00 97.50 99 SER A CA 1
ATOM 785 C C . SER A 1 99 ? -16.951 10.150 20.527 1.00 97.50 99 SER A C 1
ATOM 787 O O . SER A 1 99 ? -16.637 11.268 20.927 1.00 97.50 99 SER A O 1
ATOM 789 N N . GLN A 1 100 ? -16.186 9.075 20.745 1.00 97.69 100 GLN A N 1
ATOM 790 C CA . GLN A 1 100 ? -14.901 9.117 21.432 1.00 97.69 100 GLN A CA 1
ATOM 791 C C . GLN A 1 100 ? -13.745 9.231 20.435 1.00 97.69 100 GLN A C 1
ATOM 793 O O . GLN A 1 100 ? -13.235 8.227 19.938 1.00 97.69 100 GLN A O 1
ATOM 798 N N . GLY A 1 101 ? -13.275 10.459 20.192 1.00 96.19 101 GLY A N 1
ATOM 799 C CA . GLY A 1 101 ? -12.180 10.738 19.248 1.00 96.19 101 GLY A CA 1
ATOM 800 C C . GLY A 1 101 ? -10.895 9.938 19.514 1.00 96.19 101 GLY A C 1
ATOM 801 O O . GLY A 1 101 ? -10.200 9.557 18.573 1.00 96.19 101 GLY A O 1
ATOM 802 N N . GLN A 1 102 ? -10.625 9.576 20.775 1.00 96.56 102 GLN A N 1
ATOM 803 C CA . GLN A 1 102 ? -9.483 8.732 21.145 1.00 96.56 102 GLN A CA 1
ATOM 804 C C . GLN A 1 102 ? -9.505 7.365 20.443 1.00 96.56 102 GLN A C 1
ATOM 806 O O . GLN A 1 102 ? -8.441 6.819 20.153 1.00 96.56 102 GLN A O 1
ATOM 811 N N . ASN A 1 103 ? -10.682 6.823 20.105 1.00 97.00 103 ASN A N 1
ATOM 812 C CA . ASN A 1 103 ? -10.796 5.540 19.410 1.00 97.00 103 ASN A CA 1
ATOM 813 C C . ASN A 1 103 ? -10.156 5.564 18.013 1.00 97.00 103 ASN A C 1
ATOM 815 O O . ASN A 1 103 ? -9.695 4.521 17.561 1.00 97.00 103 ASN A O 1
ATOM 819 N N . PHE A 1 104 ? -10.048 6.725 17.360 1.00 96.00 104 PHE A N 1
ATOM 820 C CA . PHE A 1 104 ? -9.311 6.864 16.098 1.00 96.00 104 PHE A CA 1
ATOM 821 C C . PHE A 1 104 ? -7.788 6.908 16.295 1.00 96.00 104 PHE A C 1
ATOM 823 O O . PHE A 1 104 ? -7.046 6.561 15.380 1.00 96.00 104 PHE A O 1
ATOM 830 N N . LEU A 1 105 ? -7.319 7.313 17.480 1.00 93.50 105 LEU A N 1
ATOM 831 C CA . LEU A 1 105 ? -5.893 7.435 17.799 1.00 93.50 105 LEU A CA 1
ATOM 832 C C . LEU A 1 105 ? -5.298 6.124 18.322 1.00 93.50 105 LEU A C 1
ATOM 834 O O . LEU A 1 105 ? -4.170 5.780 17.980 1.00 93.50 105 LEU A O 1
ATOM 838 N N . VAL A 1 106 ? -6.047 5.394 19.156 1.00 92.56 106 VAL A N 1
ATOM 839 C CA . VAL A 1 106 ? -5.578 4.145 19.793 1.00 92.56 106 VAL A CA 1
ATOM 840 C C . VAL A 1 106 ? -6.222 2.882 19.222 1.00 92.56 106 VAL A C 1
ATOM 842 O O . VAL A 1 106 ? -5.838 1.771 19.589 1.00 92.56 106 VAL A O 1
ATOM 845 N N . GLY A 1 107 ? -7.249 3.034 18.385 1.00 93.62 107 GLY A N 1
ATOM 846 C CA . GLY A 1 107 ? -7.943 1.926 17.742 1.00 93.62 107 GLY A CA 1
ATOM 847 C C . GLY A 1 107 ? -7.254 1.428 16.470 1.00 93.62 107 GLY A C 1
ATOM 848 O O . GLY A 1 107 ? -6.089 1.740 16.220 1.00 93.62 107 GLY A O 1
ATOM 849 N N . PRO A 1 108 ? -7.966 0.622 15.661 1.00 96.12 108 PRO A N 1
ATOM 850 C CA . PRO A 1 108 ? -7.471 0.184 14.362 1.00 96.12 108 PRO A CA 1
ATOM 851 C C . PRO A 1 108 ? -7.103 1.394 13.484 1.00 96.12 108 PRO A C 1
ATOM 853 O O . PRO A 1 108 ? -7.939 2.279 13.286 1.00 96.12 108 PRO A O 1
ATOM 856 N N . PRO A 1 109 ? -5.876 1.467 12.942 1.00 96.62 109 PRO A N 1
ATOM 857 C CA . PRO A 1 109 ? -5.423 2.650 12.219 1.00 96.62 109 PRO A CA 1
ATOM 858 C C . PRO A 1 109 ? -6.070 2.713 10.833 1.00 96.62 109 PRO A C 1
ATOM 860 O O . PRO A 1 109 ? -5.749 1.897 9.975 1.00 96.62 109 PRO A O 1
ATOM 863 N N . VAL A 1 110 ? -6.951 3.683 10.582 1.00 97.69 110 VAL A N 1
ATOM 864 C CA . VAL A 1 110 ? -7.660 3.817 9.288 1.00 97.69 110 VAL A CA 1
ATOM 865 C C . VAL A 1 110 ? -6.732 4.281 8.158 1.00 97.69 110 VAL A C 1
ATOM 867 O O . VAL A 1 110 ? -6.879 3.858 7.016 1.00 97.69 110 VAL A O 1
ATOM 870 N N . ILE A 1 111 ? -5.735 5.114 8.470 1.00 97.94 111 ILE A N 1
ATOM 871 C CA . ILE A 1 111 ? -4.837 5.703 7.462 1.00 97.94 111 ILE A CA 1
ATOM 872 C C . ILE A 1 111 ? -3.865 4.679 6.870 1.00 97.94 111 ILE A C 1
ATOM 874 O O . ILE A 1 111 ? -3.519 4.770 5.698 1.00 97.94 111 ILE A O 1
ATOM 878 N N . LEU A 1 112 ? -3.436 3.680 7.644 1.00 97.56 112 LEU A N 1
ATOM 879 C CA . LEU A 1 112 ? -2.447 2.705 7.181 1.00 97.56 112 LEU A CA 1
ATOM 880 C C . LEU A 1 112 ? -2.917 1.882 5.957 1.00 97.56 112 LEU A C 1
ATOM 882 O O . LEU A 1 112 ? -2.166 1.808 4.987 1.00 97.56 112 LEU A O 1
ATOM 886 N N . PRO A 1 113 ? -4.141 1.320 5.915 1.00 98.38 113 PRO A N 1
ATOM 887 C CA . PRO A 1 113 ? -4.645 0.666 4.706 1.00 98.38 113 PRO A CA 1
ATOM 888 C C . PRO A 1 113 ? -4.957 1.650 3.555 1.00 98.38 113 PRO A C 1
ATOM 890 O O . PRO A 1 113 ? -4.817 1.296 2.382 1.00 98.38 113 PRO A O 1
ATOM 893 N N . LEU A 1 114 ? -5.270 2.920 3.844 1.00 98.62 114 LEU A N 1
ATOM 894 C CA . LEU A 1 114 ? -5.343 3.958 2.802 1.00 98.62 114 LEU A CA 1
ATOM 895 C C . LEU A 1 114 ? -3.965 4.279 2.202 1.00 98.62 114 LEU A C 1
ATOM 897 O O . LEU A 1 114 ? -3.869 4.550 1.008 1.00 98.62 114 LEU A O 1
ATOM 901 N N . LEU A 1 115 ? -2.886 4.185 2.983 1.00 98.62 115 LEU A N 1
ATOM 902 C CA . LEU A 1 115 ? -1.527 4.321 2.461 1.00 98.62 115 LEU A CA 1
ATOM 903 C C . LEU A 1 115 ? -1.182 3.171 1.501 1.00 98.62 115 LEU A C 1
ATOM 905 O O . LEU A 1 115 ? -0.578 3.421 0.463 1.00 98.62 115 LEU A O 1
ATOM 909 N N . ILE A 1 116 ? -1.629 1.940 1.781 1.00 98.75 116 ILE A N 1
ATOM 910 C CA . ILE A 1 116 ? -1.515 0.814 0.831 1.00 98.75 116 ILE A CA 1
ATOM 911 C C . ILE A 1 116 ? -2.239 1.154 -0.478 1.00 98.75 116 ILE A C 1
ATOM 913 O O . ILE A 1 116 ? -1.684 0.951 -1.560 1.00 98.75 116 ILE A O 1
ATOM 917 N N . THR A 1 117 ? -3.439 1.737 -0.384 1.00 98.81 117 THR A N 1
ATOM 918 C CA . THR A 1 117 ? -4.215 2.189 -1.552 1.00 98.81 117 THR A CA 1
ATOM 919 C C . THR A 1 117 ? -3.436 3.216 -2.371 1.00 98.81 117 THR A C 1
ATOM 921 O O . THR A 1 117 ? -3.275 3.050 -3.578 1.00 98.81 117 THR A O 1
ATOM 924 N N . ALA A 1 118 ? -2.905 4.250 -1.714 1.00 98.81 118 ALA A N 1
ATOM 925 C CA . ALA A 1 118 ? -2.154 5.320 -2.362 1.00 98.81 118 ALA A CA 1
ATOM 926 C C . ALA A 1 118 ? -0.866 4.810 -3.029 1.00 98.81 118 ALA A C 1
ATOM 928 O O . ALA A 1 118 ? -0.583 5.169 -4.170 1.00 98.81 118 ALA A O 1
ATOM 929 N N . MET A 1 119 ? -0.112 3.933 -2.360 1.00 98.81 119 MET A N 1
ATOM 930 C CA . MET A 1 119 ? 1.102 3.339 -2.927 1.00 98.81 119 MET A CA 1
ATOM 931 C C . MET A 1 119 ? 0.799 2.418 -4.108 1.00 98.81 119 MET A C 1
ATOM 933 O O . MET A 1 119 ? 1.548 2.401 -5.084 1.00 98.81 119 MET A O 1
ATOM 937 N N . SER A 1 120 ? -0.321 1.698 -4.054 1.00 98.88 120 SER A N 1
ATOM 938 C CA . SER A 1 120 ? -0.763 0.857 -5.166 1.00 98.88 120 SER A CA 1
ATOM 939 C C . SER A 1 120 ? -1.198 1.696 -6.371 1.00 98.88 120 SER A C 1
ATOM 941 O O . SER A 1 120 ? -0.812 1.407 -7.502 1.00 98.88 120 SER A O 1
ATOM 943 N N . ALA A 1 121 ? -1.922 2.793 -6.134 1.00 98.88 121 ALA A N 1
ATOM 944 C CA . ALA A 1 121 ? -2.265 3.758 -7.174 1.00 98.88 121 ALA A CA 1
ATOM 945 C C . ALA A 1 121 ? -1.012 4.401 -7.792 1.00 98.88 121 ALA A C 1
ATOM 947 O O . ALA A 1 121 ? -0.919 4.487 -9.014 1.00 98.88 121 ALA A O 1
ATOM 948 N N . LEU A 1 122 ? -0.015 4.777 -6.979 1.00 98.81 122 LEU A N 1
ATOM 949 C CA . LEU A 1 122 ? 1.278 5.264 -7.472 1.00 98.81 122 LEU A CA 1
ATOM 950 C C . LEU A 1 122 ? 1.979 4.218 -8.351 1.00 98.81 122 LEU A C 1
ATOM 952 O O . LEU A 1 122 ? 2.524 4.568 -9.393 1.00 98.81 122 LEU A O 1
ATOM 956 N N . GLY A 1 123 ? 1.934 2.941 -7.961 1.00 98.75 123 GLY A N 1
ATOM 957 C CA . GLY A 1 123 ? 2.466 1.836 -8.758 1.00 98.75 123 GLY A CA 1
ATOM 958 C C . GLY A 1 123 ? 1.795 1.713 -10.130 1.00 98.75 123 GLY A C 1
ATOM 959 O O . GLY A 1 123 ? 2.492 1.574 -11.133 1.00 98.75 123 GLY A O 1
ATOM 960 N N . LEU A 1 124 ? 0.462 1.820 -10.196 1.00 98.75 124 LEU A N 1
ATOM 961 C CA . LEU A 1 124 ? -0.281 1.829 -11.466 1.00 98.75 124 LEU A CA 1
ATOM 962 C C . LEU A 1 124 ? 0.058 3.054 -12.315 1.00 98.75 124 LEU A C 1
ATOM 964 O O . LEU A 1 124 ? 0.331 2.906 -13.502 1.00 98.75 124 LEU A O 1
ATOM 968 N N . LEU A 1 125 ? 0.080 4.243 -11.707 1.00 98.69 125 LEU A N 1
ATOM 969 C CA . LEU A 1 125 ? 0.448 5.479 -12.396 1.00 98.69 125 LEU A CA 1
ATOM 970 C C . LEU A 1 125 ? 1.855 5.383 -12.981 1.00 98.69 125 LEU A C 1
ATOM 972 O O . LEU A 1 125 ? 2.037 5.729 -14.135 1.00 98.69 125 LEU A O 1
ATOM 976 N N . A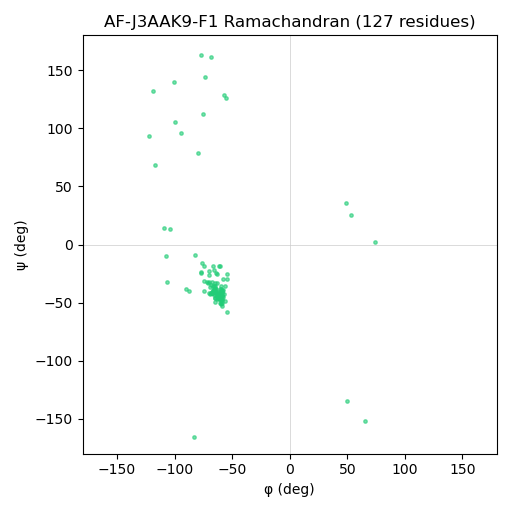LA A 1 126 ? 2.826 4.860 -12.228 1.00 98.31 126 ALA A N 1
ATOM 977 C CA . ALA A 1 126 ? 4.180 4.651 -12.726 1.00 98.31 126 ALA A CA 1
ATOM 978 C C . ALA A 1 126 ? 4.228 3.598 -13.845 1.00 98.31 126 ALA A C 1
ATOM 980 O O . ALA A 1 126 ? 4.940 3.772 -14.824 1.00 98.31 126 ALA A O 1
ATOM 981 N N . LEU A 1 127 ? 3.470 2.504 -13.735 1.00 98.00 127 LEU A N 1
ATOM 982 C CA . LEU A 1 127 ? 3.468 1.452 -14.753 1.00 98.00 127 LEU A CA 1
ATOM 983 C C . LEU A 1 127 ? 2.923 1.929 -16.111 1.00 98.00 127 LEU A C 1
ATOM 985 O O . LEU A 1 127 ? 3.372 1.430 -17.147 1.00 98.00 127 LEU A O 1
ATOM 989 N N . PHE A 1 128 ? 1.956 2.849 -16.084 1.00 96.56 128 PHE A N 1
ATOM 990 C CA . PHE A 1 128 ? 1.259 3.394 -17.253 1.00 96.56 128 PHE A CA 1
ATOM 991 C C . PHE A 1 128 ? 1.623 4.857 -17.565 1.00 96.56 128 PHE A C 1
ATOM 993 O O . PHE A 1 128 ? 0.900 5.499 -18.327 1.00 96.56 128 PHE A O 1
ATOM 1000 N N . TRP A 1 129 ? 2.708 5.365 -16.970 1.00 91.75 129 TRP A N 1
ATOM 1001 C CA . TRP A 1 129 ? 3.307 6.665 -17.285 1.00 91.75 129 TRP A CA 1
ATOM 1002 C C . TRP A 1 129 ? 3.932 6.650 -18.682 1.00 91.75 129 TRP A C 1
ATOM 1004 O O . TRP A 1 129 ? 3.729 7.641 -19.417 1.00 91.75 129 TRP A O 1
#

Mean predicted aligned error: 2.42 Å